Protein AF-X1M1P8-F1 (afdb_monomer_lite)

Organism: NCBI:txid412755

Secondary structure (DSSP, 8-state):
-EEEEE--SS--TT-TT-PPP-HHHHHHHHHHHTT-EEEEE--S-BTTTTB-

Structure (mmCIF, N/CA/C/O backbone):
data_AF-X1M1P8-F1
#
_entry.id   AF-X1M1P8-F1
#
loop_
_atom_site.group_PDB
_atom_site.id
_atom_site.type_symbol
_atom_site.label_atom_id
_atom_site.label_alt_id
_atom_site.label_comp_id
_atom_site.label_asym_id
_atom_site.label_entity_id
_atom_site.label_seq_id
_atom_site.pdbx_PDB_ins_code
_atom_site.Cartn_x
_atom_site.Cartn_y
_atom_site.Cartn_z
_atom_site.occupancy
_atom_site.B_iso_or_equiv
_atom_site.auth_seq_id
_atom_site.auth_comp_id
_atom_site.auth_asym_id
_atom_site.auth_atom_id
_atom_site.pdbx_PDB_model_num
ATOM 1 N N . MET A 1 1 ? -8.712 4.158 15.200 1.00 97.69 1 MET A N 1
ATOM 2 C CA . MET A 1 1 ? -7.780 3.167 15.791 1.00 97.69 1 MET A CA 1
ATOM 3 C C . MET A 1 1 ? -6.431 3.311 15.108 1.00 97.69 1 MET A C 1
ATOM 5 O O . MET A 1 1 ? -6.416 3.820 13.992 1.00 97.69 1 MET A O 1
ATOM 9 N N . ARG A 1 2 ? -5.343 2.872 15.750 1.00 98.25 2 ARG A N 1
ATOM 10 C CA . ARG A 1 2 ? -4.010 2.820 15.141 1.00 98.25 2 ARG A CA 1
ATOM 11 C C . ARG A 1 2 ? -3.774 1.435 14.546 1.00 98.25 2 ARG A C 1
ATOM 13 O O . ARG A 1 2 ? -3.894 0.446 15.263 1.00 98.25 2 ARG A O 1
ATOM 20 N N . ILE A 1 3 ? -3.496 1.369 13.248 1.00 98.50 3 ILE A N 1
ATOM 21 C CA . ILE A 1 3 ? -3.383 0.124 12.477 1.00 98.50 3 ILE A CA 1
ATOM 22 C C . ILE A 1 3 ? -2.020 0.090 11.797 1.00 98.50 3 ILE A C 1
ATOM 24 O O . ILE A 1 3 ? -1.619 1.065 11.163 1.00 98.50 3 ILE A O 1
ATOM 28 N N . TRP A 1 4 ? -1.305 -1.024 11.935 1.00 98.38 4 TRP A N 1
ATOM 29 C CA . TRP A 1 4 ? -0.008 -1.226 11.296 1.00 98.38 4 TRP A CA 1
ATOM 30 C C . TRP A 1 4 ? -0.141 -2.209 10.134 1.00 98.38 4 TRP A C 1
ATOM 32 O O . TRP A 1 4 ? -0.671 -3.305 10.303 1.00 98.38 4 TRP A O 1
ATOM 42 N N . LEU A 1 5 ? 0.341 -1.805 8.962 1.00 97.94 5 LEU A N 1
ATOM 43 C CA . LEU A 1 5 ? 0.453 -2.638 7.767 1.00 97.94 5 LEU A CA 1
ATOM 44 C C . LEU A 1 5 ? 1.923 -3.004 7.573 1.00 97.94 5 LEU A C 1
ATOM 46 O O . LEU A 1 5 ? 2.792 -2.149 7.728 1.00 97.94 5 LEU A O 1
ATOM 50 N N . ILE A 1 6 ? 2.207 -4.267 7.262 1.00 97.31 6 ILE A N 1
ATOM 51 C CA . ILE A 1 6 ? 3.571 -4.768 7.067 1.00 97.31 6 ILE A CA 1
ATOM 52 C C . ILE A 1 6 ? 3.582 -5.568 5.774 1.00 97.31 6 ILE A C 1
ATOM 54 O O . ILE A 1 6 ? 3.085 -6.692 5.738 1.00 97.31 6 ILE A O 1
ATOM 58 N N . THR A 1 7 ? 4.131 -4.983 4.715 1.00 95.94 7 THR A N 1
ATOM 59 C CA . THR A 1 7 ? 4.270 -5.640 3.409 1.00 95.94 7 THR A CA 1
ATOM 60 C C . THR A 1 7 ? 5.502 -5.112 2.691 1.00 95.94 7 THR A C 1
ATOM 62 O O . THR A 1 7 ? 5.932 -3.991 2.943 1.00 95.94 7 THR A O 1
ATOM 65 N N . ILE A 1 8 ? 6.046 -5.907 1.773 1.00 95.06 8 ILE A N 1
ATOM 66 C CA . ILE A 1 8 ? 7.182 -5.541 0.920 1.00 95.06 8 ILE A CA 1
ATOM 67 C C . ILE A 1 8 ? 6.830 -5.776 -0.549 1.00 95.06 8 ILE A C 1
ATOM 69 O O . ILE A 1 8 ? 5.970 -6.601 -0.858 1.00 95.06 8 ILE A O 1
ATOM 73 N N . GLY A 1 9 ? 7.514 -5.075 -1.453 1.00 91.31 9 GLY A N 1
ATOM 74 C CA . GLY A 1 9 ? 7.380 -5.288 -2.898 1.00 91.31 9 GLY A CA 1
ATOM 75 C C . GLY A 1 9 ? 6.083 -4.770 -3.523 1.00 91.31 9 GLY A C 1
ATOM 76 O O . GLY A 1 9 ? 5.755 -5.160 -4.641 1.00 91.31 9 GLY A O 1
ATOM 77 N N . GLU A 1 10 ? 5.360 -3.891 -2.829 1.00 92.81 10 GLU A N 1
ATOM 78 C CA . GLU A 1 10 ? 4.264 -3.108 -3.404 1.00 92.81 10 GLU A CA 1
ATOM 79 C C . GLU A 1 10 ? 4.700 -1.646 -3.583 1.00 92.81 10 GLU A C 1
ATOM 81 O O . GLU A 1 10 ? 5.470 -1.158 -2.754 1.00 92.81 10 GLU A O 1
ATOM 86 N N . PRO A 1 11 ? 4.194 -0.936 -4.611 1.00 91.94 11 PRO A N 1
ATOM 87 C CA . PRO A 1 11 ? 4.389 0.504 -4.735 1.00 91.94 11 PRO A CA 1
ATOM 88 C C . PRO A 1 11 ? 3.855 1.241 -3.507 1.00 91.94 11 PRO A C 1
ATOM 90 O O . PRO A 1 11 ? 2.742 0.957 -3.042 1.00 91.94 11 PRO A O 1
ATOM 93 N N . LEU A 1 12 ? 4.630 2.195 -3.001 1.00 91.81 12 LEU A N 1
ATOM 94 C CA . LEU A 1 12 ? 4.272 2.978 -1.829 1.00 91.81 12 LEU A CA 1
ATOM 95 C C . LEU A 1 12 ? 3.637 4.311 -2.238 1.00 91.81 12 LEU A C 1
ATOM 97 O O . LEU A 1 12 ? 4.015 4.900 -3.249 1.00 91.81 12 LEU A O 1
ATOM 101 N N . PRO A 1 13 ? 2.714 4.859 -1.426 1.00 89.25 13 PRO A N 1
ATOM 102 C CA . PRO A 1 13 ? 2.143 6.184 -1.676 1.00 89.25 13 PRO A CA 1
ATOM 103 C C . PRO A 1 13 ? 3.184 7.312 -1.667 1.00 89.25 13 PRO A C 1
ATOM 105 O O . PRO A 1 13 ? 2.919 8.386 -2.196 1.00 89.25 13 PRO A O 1
ATOM 108 N N . SER A 1 14 ? 4.330 7.084 -1.020 1.00 87.69 14 SER A N 1
ATOM 109 C CA . SER A 1 14 ? 5.460 8.012 -0.941 1.00 87.69 14 SER A CA 1
ATOM 110 C C . SER A 1 14 ? 6.387 7.959 -2.154 1.00 87.69 14 SER A C 1
ATOM 112 O O . SER A 1 14 ? 7.248 8.826 -2.285 1.00 87.69 14 SER A O 1
ATOM 114 N N . ASP A 1 15 ? 6.246 6.957 -3.023 1.00 84.44 15 ASP A N 1
ATOM 115 C CA . ASP A 1 15 ? 7.095 6.833 -4.201 1.00 84.44 15 ASP A CA 1
ATOM 116 C C . ASP A 1 15 ? 6.668 7.894 -5.227 1.00 84.44 15 ASP A C 1
ATOM 118 O O . ASP A 1 15 ? 5.523 7.924 -5.680 1.00 84.44 15 ASP A O 1
ATOM 122 N N . ASN A 1 16 ? 7.593 8.765 -5.642 1.00 73.38 16 ASN A N 1
ATOM 123 C CA . ASN A 1 16 ? 7.342 9.886 -6.569 1.00 73.38 16 ASN A CA 1
ATOM 124 C C . ASN A 1 16 ? 7.055 9.463 -8.027 1.00 73.38 16 ASN A C 1
ATOM 126 O O . ASN A 1 16 ? 7.188 10.258 -8.956 1.00 73.38 16 ASN A O 1
ATOM 130 N N . ASN A 1 17 ? 6.650 8.215 -8.243 1.00 76.69 17 ASN A N 1
ATOM 131 C CA . ASN A 1 17 ? 6.484 7.621 -9.566 1.00 76.69 17 ASN A CA 1
ATOM 132 C C . ASN A 1 17 ? 5.019 7.551 -10.021 1.00 76.69 17 ASN A C 1
ATOM 134 O O . ASN A 1 17 ? 4.754 7.118 -11.138 1.00 76.69 17 ASN A O 1
ATOM 138 N N . ASN A 1 18 ? 4.069 7.996 -9.183 1.00 81.62 18 ASN A N 1
ATOM 139 C CA . ASN A 1 18 ? 2.624 7.912 -9.447 1.00 81.62 18 ASN A CA 1
ATOM 140 C C . ASN A 1 18 ? 2.175 6.481 -9.820 1.00 81.62 18 ASN A C 1
ATOM 142 O O . ASN A 1 18 ? 1.234 6.279 -10.593 1.00 81.62 18 ASN A O 1
ATOM 146 N N . ASP A 1 19 ? 2.884 5.485 -9.282 1.00 87.56 19 ASP A N 1
ATOM 147 C CA . ASP A 1 19 ? 2.633 4.077 -9.54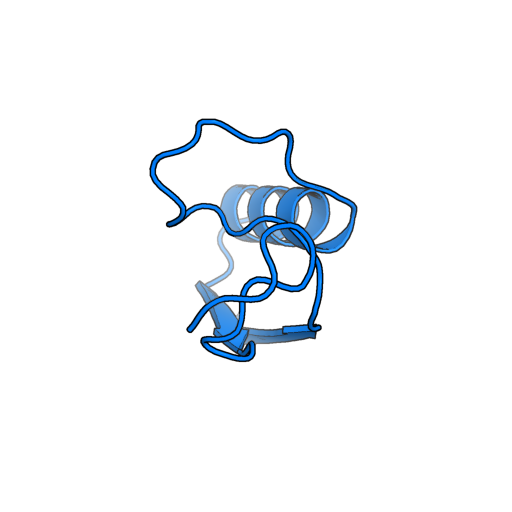4 1.00 87.56 19 ASP A CA 1
ATOM 148 C C . ASP A 1 19 ? 1.265 3.682 -8.966 1.00 87.56 19 ASP A C 1
ATOM 150 O O . ASP A 1 19 ? 0.845 4.123 -7.889 1.00 87.56 19 ASP A O 1
ATOM 154 N N . ARG A 1 20 ? 0.534 2.824 -9.687 1.00 90.94 20 ARG A N 1
ATOM 155 C CA . ARG A 1 20 ? -0.755 2.320 -9.207 1.00 90.94 20 ARG A CA 1
ATOM 156 C C . ARG A 1 20 ? -0.539 1.519 -7.923 1.00 90.94 20 ARG A C 1
ATOM 158 O O . ARG A 1 20 ? 0.051 0.443 -7.955 1.00 90.94 20 ARG A O 1
ATOM 165 N N . LEU A 1 21 ? -1.143 1.981 -6.830 1.00 93.56 21 LEU A N 1
ATOM 166 C CA . LEU A 1 21 ? -1.161 1.238 -5.574 1.00 93.56 21 LEU A CA 1
ATOM 167 C C . LEU A 1 21 ? -1.831 -0.135 -5.730 1.00 93.56 21 LEU A C 1
ATOM 169 O O . LEU A 1 21 ? -2.895 -0.280 -6.346 1.00 93.56 21 LEU A O 1
ATOM 173 N N . TYR A 1 22 ? -1.202 -1.140 -5.126 1.00 94.81 22 TYR A N 1
ATOM 174 C CA . TYR A 1 22 ? -1.712 -2.505 -5.047 1.00 94.81 22 TYR A CA 1
ATOM 175 C C . TYR A 1 22 ? -2.602 -2.687 -3.808 1.00 94.81 22 TYR A C 1
ATOM 177 O O . TYR A 1 22 ? -3.161 -1.723 -3.276 1.00 94.81 22 TYR A O 1
ATOM 185 N N . ARG A 1 23 ? -2.836 -3.938 -3.396 1.00 97.00 23 ARG A N 1
ATOM 186 C CA . ARG A 1 23 ? -3.843 -4.288 -2.384 1.00 97.00 23 ARG A CA 1
ATOM 187 C C . ARG A 1 23 ? -3.596 -3.572 -1.062 1.00 97.00 23 ARG A C 1
ATOM 189 O O . ARG A 1 23 ? -4.556 -3.082 -0.471 1.00 97.00 23 ARG A O 1
ATOM 196 N N . THR A 1 24 ? -2.344 -3.465 -0.630 1.00 97.12 24 THR A N 1
ATOM 197 C CA . THR A 1 24 ? -2.018 -2.855 0.659 1.00 97.12 24 THR A CA 1
ATOM 198 C C . THR A 1 24 ? -2.221 -1.347 0.621 1.00 97.12 24 THR A C 1
ATOM 200 O O . THR A 1 24 ? -2.798 -0.787 1.551 1.00 97.12 24 THR A O 1
ATOM 203 N N . GLY A 1 25 ? -1.896 -0.692 -0.496 1.00 96.44 25 GLY A N 1
ATOM 204 C CA . GLY A 1 25 ? -2.196 0.730 -0.671 1.00 96.44 25 GLY A CA 1
ATOM 205 C C . GLY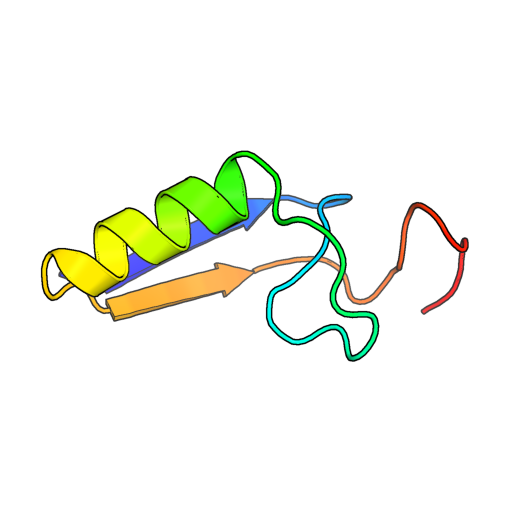 A 1 25 ? -3.696 1.026 -0.797 1.00 96.44 25 GLY A C 1
ATOM 206 O O . GLY A 1 25 ? -4.175 2.011 -0.232 1.00 96.44 25 GLY A O 1
ATOM 207 N N . ILE A 1 26 ? -4.471 0.151 -1.452 1.00 97.31 26 ILE A N 1
ATOM 208 C CA . ILE A 1 26 ? -5.943 0.248 -1.481 1.00 97.31 26 ILE A CA 1
ATOM 209 C C . ILE A 1 26 ? -6.517 0.097 -0.066 1.00 97.31 26 ILE A C 1
ATOM 211 O O . ILE A 1 26 ? -7.371 0.889 0.340 1.00 97.31 26 ILE A O 1
ATOM 215 N N . LEU A 1 27 ? -6.030 -0.883 0.701 1.00 98.06 27 LEU A N 1
ATOM 216 C CA . LEU A 1 27 ? -6.436 -1.102 2.087 1.00 98.06 27 LEU A CA 1
ATOM 217 C C . LEU A 1 27 ? -6.090 0.104 2.970 1.00 98.06 27 LEU A C 1
ATOM 219 O O . LEU A 1 27 ? -6.960 0.596 3.685 1.00 98.06 27 LEU A O 1
ATOM 223 N N . ALA A 1 28 ? -4.862 0.623 2.880 1.00 97.75 28 ALA A N 1
ATOM 224 C CA . ALA A 1 28 ? -4.423 1.807 3.615 1.00 97.75 28 ALA A CA 1
ATOM 225 C C . ALA A 1 28 ? -5.348 3.002 3.345 1.00 97.75 28 ALA A C 1
ATOM 227 O O . ALA A 1 28 ? -5.845 3.627 4.283 1.00 97.75 28 ALA A O 1
ATOM 228 N N . LYS A 1 29 ? -5.663 3.265 2.069 1.00 96.94 29 LYS A N 1
ATOM 229 C CA . LYS A 1 29 ? -6.585 4.338 1.673 1.00 96.94 29 LYS A CA 1
ATOM 230 C C . LYS A 1 29 ? -7.974 4.148 2.283 1.00 96.94 29 LYS A C 1
ATOM 232 O O . LYS A 1 29 ? -8.543 5.101 2.809 1.00 96.94 29 LYS A O 1
ATOM 237 N N . LEU A 1 30 ? -8.505 2.928 2.245 1.00 98.19 30 LEU A N 1
ATOM 238 C CA . LEU A 1 30 ? -9.823 2.609 2.791 1.00 98.19 30 LEU A CA 1
ATOM 239 C C . LEU A 1 30 ? -9.888 2.789 4.318 1.00 98.19 30 LEU A C 1
ATOM 241 O O . LEU A 1 30 ? -10.901 3.254 4.841 1.00 98.19 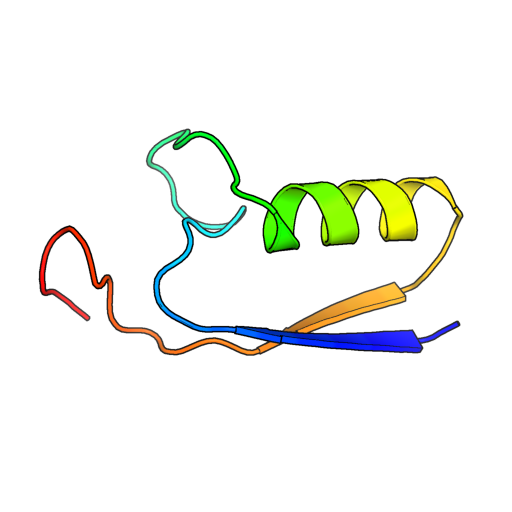30 LEU A O 1
ATOM 245 N N . LEU A 1 31 ? -8.821 2.422 5.031 1.00 98.38 31 LEU A N 1
ATOM 246 C CA . LEU A 1 31 ? -8.712 2.584 6.483 1.00 98.38 31 LEU A CA 1
ATOM 247 C C . LEU A 1 31 ? -8.610 4.065 6.875 1.00 98.38 31 LEU A C 1
ATOM 249 O O . LEU A 1 31 ? -9.307 4.502 7.790 1.00 98.38 31 LEU A O 1
ATOM 253 N N . ILE A 1 32 ? -7.816 4.852 6.141 1.00 98.00 32 ILE A N 1
ATOM 254 C CA . ILE A 1 32 ? -7.711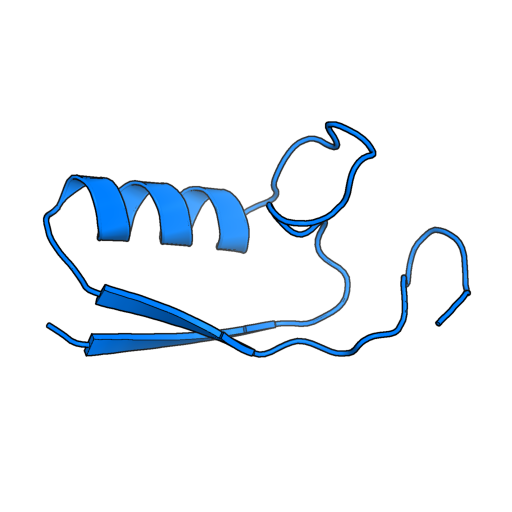 6.307 6.336 1.00 98.00 32 ILE A CA 1
ATOM 255 C C . ILE A 1 32 ? -9.066 6.981 6.090 1.00 98.00 32 ILE A C 1
ATOM 257 O O . ILE A 1 32 ? -9.512 7.780 6.910 1.00 98.00 32 ILE A O 1
ATOM 261 N N . GLN A 1 33 ? -9.770 6.614 5.012 1.00 98.38 33 GLN A N 1
ATOM 262 C CA . GLN A 1 33 ? -11.113 7.132 4.708 1.00 98.38 33 GLN A CA 1
ATOM 263 C C . GLN A 1 33 ? -12.143 6.840 5.810 1.00 98.38 33 GLN A C 1
ATOM 265 O O . GLN A 1 33 ? -13.122 7.570 5.938 1.00 98.38 33 GLN A O 1
ATOM 270 N N . ARG A 1 34 ? -11.927 5.799 6.622 1.00 98.50 34 ARG A N 1
ATOM 271 C CA . ARG A 1 34 ? -12.755 5.467 7.792 1.00 98.50 34 ARG A CA 1
ATOM 272 C C . ARG A 1 34 ? -12.303 6.145 9.093 1.00 98.50 34 ARG A C 1
ATOM 274 O O . ARG A 1 34 ? -12.845 5.842 10.153 1.00 98.50 34 ARG A O 1
ATOM 281 N N . GLY A 1 35 ? -11.330 7.054 9.038 1.00 98.50 35 GLY A N 1
ATOM 282 C CA . GLY A 1 35 ? -10.842 7.796 10.203 1.00 98.50 35 GLY A CA 1
ATOM 283 C C . GLY A 1 35 ? -9.874 7.000 11.082 1.00 98.50 35 GLY A C 1
ATOM 284 O O . GLY A 1 35 ? -9.820 7.201 12.296 1.00 98.50 35 GLY A O 1
ATOM 285 N N . HIS A 1 36 ? -9.140 6.044 10.511 1.00 98.69 36 HIS A N 1
ATOM 286 C CA . HIS A 1 36 ? -8.086 5.324 11.226 1.00 98.69 36 HIS A CA 1
ATOM 287 C C . HIS A 1 36 ? -6.707 5.945 10.977 1.00 98.69 36 HIS A C 1
ATOM 289 O O . HIS A 1 36 ? -6.426 6.446 9.891 1.00 98.69 36 HIS A O 1
ATOM 295 N N . GLU A 1 37 ? -5.834 5.868 11.982 1.00 98.56 37 GLU A N 1
ATOM 296 C CA . GLU A 1 37 ? -4.410 6.165 11.835 1.00 98.56 37 GLU A CA 1
ATOM 297 C C . GLU A 1 37 ? -3.726 4.909 11.292 1.00 98.56 37 GLU A C 1
ATOM 299 O O . GLU A 1 37 ? -3.854 3.829 11.877 1.00 98.56 37 GLU A O 1
ATOM 304 N N . VAL A 1 38 ? -3.013 5.037 10.176 1.00 98.12 38 VAL A N 1
ATOM 305 C CA . VAL A 1 38 ? -2.360 3.912 9.502 1.00 98.12 38 VAL A CA 1
ATOM 306 C C . VAL A 1 38 ? -0.862 4.167 9.432 1.00 98.12 38 VAL A C 1
ATOM 308 O O . VAL A 1 38 ? -0.431 5.190 8.908 1.00 98.12 38 VAL A O 1
ATOM 311 N N . VAL A 1 39 ? -0.075 3.216 9.930 1.00 97.56 39 VAL A N 1
ATOM 312 C CA . VAL A 1 39 ? 1.381 3.170 9.746 1.00 97.56 39 VAL A CA 1
ATOM 313 C C . VAL A 1 39 ? 1.694 1.991 8.837 1.00 97.56 39 VAL A C 1
ATOM 315 O O . VAL A 1 39 ? 1.254 0.876 9.108 1.00 97.56 39 VAL A O 1
ATOM 318 N N . TRP A 1 40 ? 2.448 2.216 7.766 1.00 96.94 40 TRP A N 1
ATOM 319 C CA . TRP A 1 40 ? 2.866 1.156 6.853 1.00 96.94 40 TRP A CA 1
ATOM 320 C C . TRP A 1 40 ? 4.379 0.959 6.948 1.00 96.94 40 TRP A C 1
ATOM 322 O O . TRP A 1 40 ? 5.151 1.825 6.549 1.00 96.94 40 TRP A O 1
ATOM 332 N N . TRP A 1 41 ? 4.789 -0.186 7.491 1.00 96.75 41 TRP A N 1
ATOM 333 C CA . TRP A 1 41 ? 6.173 -0.641 7.522 1.00 96.75 41 TRP A CA 1
ATOM 334 C C . TRP A 1 41 ? 6.507 -1.454 6.270 1.00 96.75 41 TRP A C 1
ATOM 336 O O . TRP A 1 41 ? 5.779 -2.374 5.894 1.00 96.75 41 TRP A O 1
ATOM 346 N N . THR A 1 42 ? 7.636 -1.131 5.653 1.00 94.44 42 THR A N 1
ATOM 347 C CA . THR A 1 42 ? 8.134 -1.754 4.423 1.00 94.44 42 THR A CA 1
ATOM 348 C C . THR A 1 42 ? 9.660 -1.658 4.377 1.00 94.44 42 THR A C 1
ATOM 350 O O . THR A 1 42 ? 10.271 -0.955 5.185 1.00 94.44 42 THR A O 1
ATOM 353 N N . SER A 1 43 ? 10.277 -2.379 3.444 1.00 93.50 43 SER A N 1
ATOM 354 C CA . SER A 1 43 ? 11.694 -2.220 3.113 1.00 93.50 43 SER A CA 1
ATOM 355 C C . SER A 1 43 ? 11.916 -0.923 2.332 1.00 93.50 43 SER A C 1
ATOM 357 O O . SER A 1 43 ? 11.052 -0.517 1.558 1.00 93.50 43 SER A O 1
ATOM 359 N N . THR A 1 44 ? 13.093 -0.315 2.478 1.00 91.81 44 THR A N 1
ATOM 360 C CA . THR A 1 44 ? 13.563 0.767 1.595 1.00 91.81 44 THR A CA 1
ATOM 361 C C . THR A 1 44 ? 13.904 0.273 0.187 1.00 91.81 44 THR A C 1
ATOM 363 O O . THR A 1 44 ? 14.072 1.075 -0.717 1.00 91.81 44 THR A O 1
ATOM 366 N N . PHE A 1 45 ? 13.989 -1.043 -0.022 1.00 92.00 45 PHE A N 1
ATOM 367 C CA . PHE A 1 45 ? 14.311 -1.627 -1.318 1.00 92.00 45 PHE A CA 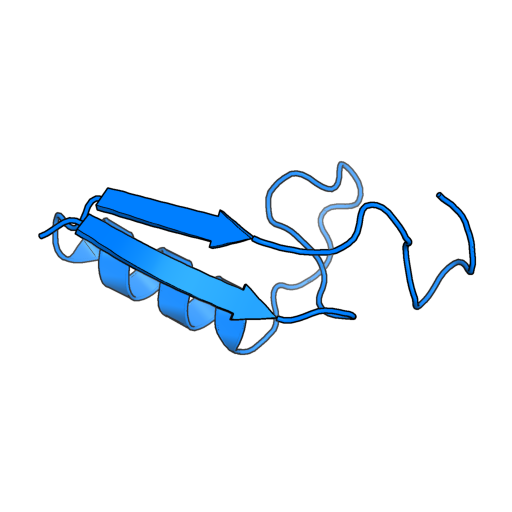1
ATOM 368 C C . PHE A 1 45 ? 13.110 -1.644 -2.278 1.00 92.00 45 PHE A C 1
ATOM 370 O O . PHE A 1 45 ? 12.095 -2.300 -2.025 1.00 92.00 45 PHE A O 1
ATOM 377 N N . ASP A 1 46 ? 13.271 -1.015 -3.437 1.00 89.69 46 ASP A N 1
ATOM 378 C CA . ASP A 1 46 ? 12.371 -1.121 -4.577 1.00 89.69 46 ASP A CA 1
ATOM 379 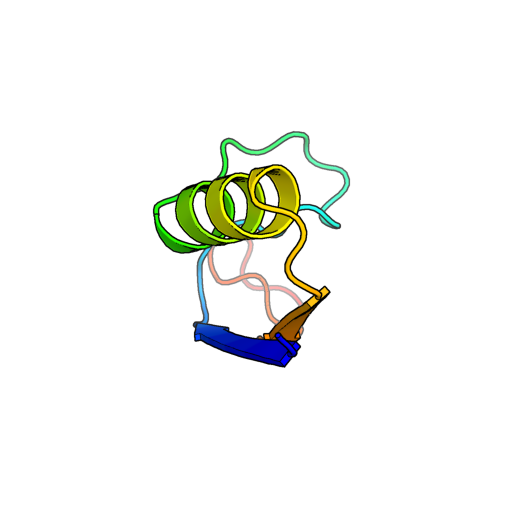C C . ASP A 1 46 ? 12.573 -2.472 -5.283 1.00 89.69 46 ASP A C 1
ATOM 381 O O . ASP A 1 46 ? 13.548 -2.713 -6.001 1.00 89.69 46 ASP A O 1
ATOM 385 N N . HIS A 1 47 ? 11.611 -3.379 -5.111 1.00 88.56 47 HIS A N 1
ATOM 386 C CA . HIS A 1 47 ? 11.670 -4.725 -5.682 1.00 88.56 47 HIS A CA 1
ATOM 387 C C . HIS A 1 47 ? 11.488 -4.783 -7.205 1.00 88.56 47 HIS A C 1
ATOM 389 O O . HIS A 1 47 ? 11.847 -5.812 -7.796 1.00 88.56 47 HIS A O 1
ATOM 395 N N . VAL A 1 48 ? 10.943 -3.729 -7.822 1.00 87.31 48 VAL A N 1
ATOM 396 C CA . VAL A 1 48 ? 10.732 -3.621 -9.272 1.00 87.31 48 VAL A CA 1
ATOM 397 C C . VAL A 1 48 ? 12.004 -3.108 -9.934 1.00 87.31 48 VAL A C 1
ATOM 399 O O . VAL A 1 48 ? 12.508 -3.733 -10.864 1.00 87.31 48 VAL A O 1
ATOM 402 N N . ARG A 1 49 ? 12.546 -2.000 -9.422 1.00 89.19 49 ARG A N 1
ATOM 403 C CA . ARG A 1 49 ? 13.732 -1.324 -9.971 1.00 89.19 49 ARG A CA 1
ATOM 404 C C . ARG A 1 49 ? 15.048 -1.915 -9.454 1.00 89.19 49 ARG A C 1
ATOM 406 O O . ARG A 1 49 ? 16.092 -1.658 -10.040 1.00 89.19 49 ARG A O 1
ATOM 413 N N . LYS A 1 50 ? 14.985 -2.747 -8.407 1.00 92.44 50 LYS A N 1
ATOM 414 C CA . LYS A 1 50 ? 16.122 -3.405 -7.738 1.00 92.44 50 LYS A CA 1
ATOM 415 C C . LYS A 1 50 ? 17.137 -2.416 -7.151 1.00 92.44 50 LYS A C 1
ATOM 417 O O . LYS A 1 50 ? 18.342 -2.624 -7.269 1.00 92.44 50 LYS A O 1
ATOM 422 N N . ILE A 1 51 ? 16.643 -1.361 -6.508 1.00 89.88 51 ILE A N 1
ATOM 423 C CA . ILE A 1 51 ? 17.444 -0.295 -5.882 1.00 89.88 51 ILE A CA 1
ATOM 424 C C . ILE A 1 51 ? 16.974 -0.040 -4.445 1.00 89.88 51 ILE A C 1
ATOM 426 O O . ILE A 1 51 ? 15.866 -0.437 -4.099 1.00 89.88 51 ILE A O 1
ATOM 430 N N . GLN A 1 52 ? 17.808 0.597 -3.619 1.00 88.12 52 GLN A N 1
ATOM 431 C CA . GLN A 1 52 ? 17.456 1.087 -2.278 1.00 88.12 52 GLN A CA 1
ATOM 432 C C . GLN A 1 52 ? 17.343 2.613 -2.283 1.00 88.12 52 GLN A C 1
ATOM 434 O O . GLN A 1 52 ? 18.089 3.234 -3.073 1.00 88.12 52 GLN A O 1
#

Radius of gyration: 11.37 Å; chains: 1; bounding box: 30×16×26 Å

pLDDT: mean 93.48, std 5.62, range [73.38, 98.69]

Sequence (52 aa):
MRIWLITIGEPLPSDNNNDRLYRTGILAKLLIQRGHEVVWWTSTFDHVRKIQ

Foldseek 3Di:
DEEEAEDEQFDDPPPPPPDDGDDSVVVQVVCVVVVYHYHYDYDPANPVVRHD